Protein AF-A0A834SC75-F1 (afdb_monomer)

Organism: NCBI:txid45151

Secondary structure (DSSP, 8-state):
---S-SSGGGS-S------EEEE-SSEEEE---TT--S-SEEEGGG---------STTHHHHHHHHSS--TTEEEEEPTTT--EEEEE-EEEEEEEEESSSEEEEEEESSS--EEEEGGGG--

Sequence (123 aa):
MKTNRPMKKGDDKVAGPFKILKVYPRACLVELPSTMKIFPVFYYSLLRLYTNARGLPGQDAINKAESRNLRGRILLRDDETQEVEERWLFDAILDSRKKGGLQYLIKWKYHPASWQPAKDLEG

Radius of gyration: 19.47 Å; Cα contacts (8 Å, |Δi|>4): 152; chains: 1; bounding box: 43×30×52 Å

Structure (mmCIF, N/CA/C/O backbone):
data_AF-A0A834SC75-F1
#
_entry.id   AF-A0A834SC75-F1
#
loop_
_atom_site.group_PDB
_atom_site.id
_atom_site.type_symbol
_atom_site.label_atom_id
_atom_site.label_alt_id
_atom_site.label_comp_id
_atom_site.label_asym_id
_atom_site.label_entity_id
_atom_site.label_seq_id
_atom_site.pdbx_PDB_ins_code
_atom_site.Cartn_x
_atom_site.Cartn_y
_atom_site.Cartn_z
_atom_site.occupancy
_atom_site.B_iso_or_equiv
_atom_site.auth_seq_id
_atom_site.auth_comp_id
_atom_site.auth_asym_id
_atom_site.auth_atom_id
_atom_site.pdbx_PDB_model_num
ATOM 1 N N . MET A 1 1 ? -2.577 5.969 3.075 1.00 55.91 1 MET A N 1
ATOM 2 C CA . MET A 1 1 ? -1.327 5.186 2.974 1.00 55.91 1 MET A CA 1
ATOM 3 C C . MET A 1 1 ? -0.798 5.400 1.575 1.00 55.91 1 MET A C 1
ATOM 5 O O . MET A 1 1 ? -1.612 5.287 0.677 1.00 55.91 1 MET A O 1
ATOM 9 N N . LYS A 1 2 ? 0.480 5.752 1.388 1.00 53.91 2 LYS A N 1
ATOM 10 C CA . LYS A 1 2 ? 1.081 5.726 0.049 1.00 53.91 2 LYS A CA 1
ATOM 11 C C . LYS A 1 2 ? 1.379 4.266 -0.287 1.00 53.91 2 LYS A C 1
ATOM 13 O O . LYS A 1 2 ? 2.177 3.652 0.424 1.00 53.91 2 LYS A O 1
ATOM 18 N N . THR A 1 3 ? 0.720 3.690 -1.287 1.00 63.78 3 THR A N 1
ATOM 19 C CA . THR A 1 3 ? 1.138 2.384 -1.819 1.00 63.78 3 THR A CA 1
ATOM 20 C C . THR A 1 3 ? 2.205 2.552 -2.899 1.00 63.78 3 THR A C 1
ATOM 22 O O . THR A 1 3 ? 2.691 3.651 -3.170 1.00 63.78 3 THR A O 1
ATOM 25 N N . ASN A 1 4 ? 2.602 1.433 -3.502 1.00 60.53 4 ASN A N 1
ATOM 26 C CA . ASN A 1 4 ? 3.521 1.384 -4.630 1.00 60.53 4 ASN A CA 1
ATOM 27 C C . ASN A 1 4 ? 2.839 1.789 -5.962 1.00 60.53 4 ASN A C 1
ATOM 29 O O . ASN A 1 4 ? 3.386 1.626 -7.046 1.00 60.53 4 ASN A O 1
ATOM 33 N N . ARG A 1 5 ? 1.610 2.309 -5.906 1.00 62.72 5 ARG A N 1
ATOM 34 C CA . ARG A 1 5 ? 0.910 2.735 -7.111 1.00 62.72 5 ARG A CA 1
ATOM 35 C C . ARG A 1 5 ? 1.497 4.049 -7.637 1.00 62.72 5 ARG A C 1
ATOM 37 O O . ARG A 1 5 ? 1.740 4.963 -6.846 1.00 62.72 5 ARG A O 1
ATOM 44 N N . PRO A 1 6 ? 1.687 4.178 -8.962 1.00 59.50 6 PRO A N 1
ATOM 45 C CA . PRO A 1 6 ? 2.410 5.301 -9.565 1.00 59.50 6 PRO A CA 1
ATOM 46 C C . PRO A 1 6 ? 1.691 6.646 -9.399 1.00 59.50 6 PRO A C 1
ATOM 48 O O . PRO A 1 6 ? 2.309 7.701 -9.495 1.00 59.50 6 PRO A O 1
ATOM 51 N N . MET A 1 7 ? 0.378 6.636 -9.142 1.00 63.97 7 MET A N 1
ATOM 52 C CA . MET A 1 7 ? -0.426 7.849 -9.005 1.00 63.97 7 MET A CA 1
ATOM 53 C C . MET A 1 7 ? -1.304 7.805 -7.757 1.00 63.97 7 MET A C 1
ATOM 55 O O . MET A 1 7 ? -2.038 6.843 -7.535 1.00 63.97 7 MET A O 1
ATOM 59 N N . LYS A 1 8 ? -1.361 8.925 -7.022 1.00 65.25 8 LYS A N 1
ATOM 60 C CA . LYS A 1 8 ? -2.220 9.103 -5.833 1.00 65.25 8 LYS A CA 1
ATOM 61 C C . LYS A 1 8 ? -3.706 8.821 -6.101 1.00 65.25 8 LYS A C 1
ATOM 63 O O . LYS A 1 8 ? -4.414 8.350 -5.220 1.00 65.25 8 LYS A O 1
ATOM 68 N N . LYS A 1 9 ? -4.194 9.097 -7.319 1.00 68.19 9 LYS A N 1
ATOM 69 C CA . LYS A 1 9 ? -5.584 8.809 -7.728 1.00 68.19 9 LYS A CA 1
ATOM 70 C C . LYS A 1 9 ? -5.873 7.305 -7.792 1.00 68.19 9 LYS A C 1
ATOM 72 O O . LYS A 1 9 ? -6.999 6.903 -7.511 1.00 68.19 9 LYS A O 1
ATOM 77 N N . GLY A 1 10 ? -4.870 6.513 -8.170 1.00 64.81 10 GLY A N 1
ATOM 78 C CA . GLY A 1 10 ? -4.953 5.059 -8.260 1.00 64.81 10 GLY A CA 1
ATOM 79 C C . GLY A 1 10 ? -4.653 4.348 -6.944 1.00 64.81 10 GLY A C 1
ATOM 80 O O . GLY A 1 10 ? -4.828 3.139 -6.897 1.00 64.81 10 GLY A O 1
ATOM 81 N N . ASP A 1 11 ? -4.214 5.071 -5.909 1.00 69.69 11 ASP A N 1
ATOM 82 C CA . ASP A 1 11 ? -3.774 4.517 -4.628 1.00 69.69 11 ASP A CA 1
ATOM 83 C C . ASP A 1 11 ? -4.891 3.757 -3.884 1.00 69.69 11 ASP A C 1
ATOM 85 O O . ASP A 1 11 ? -6.078 4.093 -3.992 1.00 69.69 11 ASP A O 1
ATOM 89 N N . ASP A 1 12 ? -4.510 2.746 -3.100 1.00 73.56 12 ASP A N 1
ATOM 90 C CA . ASP A 1 12 ? -5.452 1.946 -2.321 1.00 73.56 12 ASP A CA 1
ATOM 91 C C . ASP A 1 12 ? -6.092 2.821 -1.231 1.00 73.56 12 ASP A C 1
ATOM 93 O O . ASP A 1 12 ? -5.442 3.284 -0.289 1.00 73.56 12 ASP A O 1
ATOM 97 N N . LYS A 1 13 ? -7.405 3.044 -1.340 1.00 75.75 13 LYS A N 1
ATOM 98 C CA . LYS A 1 13 ? -8.165 3.848 -0.365 1.00 75.75 13 LYS A CA 1
ATOM 99 C C . LYS A 1 13 ? -8.546 3.069 0.892 1.00 75.75 13 LYS A C 1
ATOM 101 O O . LYS A 1 13 ? -8.794 3.674 1.930 1.00 75.75 13 LYS A O 1
ATOM 106 N N . VAL A 1 14 ? -8.629 1.744 0.790 1.00 79.88 14 VAL A N 1
ATOM 107 C CA . VAL A 1 14 ? -9.053 0.841 1.867 1.00 79.88 14 VAL A CA 1
ATOM 108 C C . VAL A 1 14 ? -8.101 -0.349 1.899 1.00 79.88 14 VAL A C 1
ATOM 110 O O . VAL A 1 14 ? -7.775 -0.902 0.853 1.00 79.88 14 VAL A O 1
ATOM 113 N N . ALA A 1 15 ? -7.671 -0.749 3.094 1.00 80.56 15 ALA A N 1
ATOM 114 C CA . ALA A 1 15 ? -6.840 -1.928 3.309 1.00 80.56 15 ALA A CA 1
ATOM 115 C C . ALA A 1 15 ? -7.644 -3.016 4.031 1.00 80.56 15 ALA A C 1
ATOM 117 O O . ALA A 1 15 ? -8.432 -2.720 4.927 1.00 80.56 15 ALA A O 1
ATOM 118 N N . GLY A 1 16 ? -7.431 -4.272 3.651 1.00 78.44 16 GLY A N 1
ATOM 119 C CA . GLY A 1 16 ? -8.137 -5.425 4.209 1.00 78.44 16 GLY A CA 1
ATOM 120 C C . GLY A 1 16 ? -8.221 -6.560 3.186 1.00 78.44 16 GLY A C 1
ATOM 121 O O . GLY A 1 16 ? -7.598 -6.449 2.128 1.00 78.44 16 GLY A O 1
ATOM 122 N N . PRO A 1 17 ? -8.963 -7.641 3.466 1.00 86.50 17 PRO A N 1
ATOM 123 C CA . PRO A 1 17 ? -9.803 -7.867 4.645 1.00 86.50 17 PRO A CA 1
ATOM 124 C C . PRO A 1 17 ? -8.987 -8.130 5.919 1.00 86.50 17 PRO A C 1
ATOM 126 O O . PRO A 1 17 ? -7.898 -8.694 5.860 1.00 86.50 17 PRO A O 1
ATOM 129 N N . PHE A 1 18 ? -9.525 -7.731 7.071 1.00 89.69 18 PHE A N 1
ATOM 130 C CA . PHE A 1 18 ? -8.949 -8.030 8.383 1.00 89.69 18 PHE A CA 1
ATOM 131 C C . PHE A 1 18 ? -10.018 -8.601 9.311 1.00 89.69 18 PHE A C 1
ATOM 133 O O . PHE A 1 18 ? -11.189 -8.223 9.223 1.00 89.69 18 PHE A O 1
ATOM 140 N N . LYS A 1 19 ? -9.616 -9.498 10.212 1.00 91.19 19 LYS A N 1
ATOM 141 C CA . LYS A 1 19 ? -10.526 -10.122 11.173 1.00 91.19 19 LYS A CA 1
ATOM 142 C C . LYS A 1 19 ? -10.742 -9.204 12.375 1.00 91.19 19 LYS A C 1
ATOM 144 O O . LYS A 1 19 ? -9.793 -8.618 12.888 1.00 91.19 19 LYS A O 1
ATOM 149 N N . ILE A 1 20 ? -11.983 -9.086 12.842 1.00 92.31 20 ILE A N 1
ATOM 150 C CA . ILE A 1 20 ? -12.292 -8.388 14.097 1.00 92.31 20 ILE A CA 1
ATOM 151 C C . ILE A 1 20 ? -12.076 -9.370 15.249 1.00 92.31 20 ILE A C 1
ATOM 153 O O . ILE A 1 20 ? -12.669 -10.446 15.266 1.00 92.31 20 ILE A O 1
ATOM 157 N N . LEU A 1 21 ? -11.220 -9.001 16.200 1.00 93.69 21 LEU A N 1
ATOM 158 C CA . LEU A 1 21 ? -10.911 -9.805 17.383 1.00 93.69 21 LEU A CA 1
ATOM 159 C C . LEU A 1 21 ? -11.794 -9.429 18.575 1.00 93.69 21 LEU A C 1
ATOM 161 O O . LEU A 1 21 ? -12.245 -10.308 19.304 1.00 93.69 21 LEU A O 1
ATOM 165 N N . LYS A 1 22 ? -12.037 -8.130 18.792 1.00 92.31 22 LYS A N 1
ATOM 166 C CA . LYS A 1 22 ? -12.887 -7.622 19.883 1.00 92.31 22 LYS A CA 1
ATOM 167 C C . LYS A 1 22 ? -13.708 -6.425 19.423 1.00 92.31 22 LYS A C 1
ATOM 169 O O . LYS A 1 22 ? -13.239 -5.629 18.613 1.00 92.31 22 LYS A O 1
ATOM 174 N N . VAL A 1 23 ? -14.908 -6.279 19.977 1.00 94.12 23 VAL A N 1
ATOM 175 C CA . VAL A 1 23 ? -15.815 -5.157 19.707 1.00 94.12 23 VAL A CA 1
ATOM 176 C C . VAL A 1 23 ? -16.025 -4.366 20.995 1.00 94.12 23 VAL A C 1
ATOM 178 O O . VAL A 1 23 ? -16.307 -4.939 22.043 1.00 94.12 23 VAL A O 1
ATOM 181 N N . TYR A 1 24 ? -15.881 -3.050 20.900 1.00 92.19 24 TYR A N 1
ATOM 182 C CA . TYR A 1 24 ? -16.173 -2.062 21.935 1.00 92.19 24 TYR A CA 1
ATOM 183 C C . TYR A 1 24 ? -17.345 -1.177 21.475 1.00 92.19 24 TYR A C 1
ATOM 185 O O . TYR A 1 24 ? -17.649 -1.146 20.281 1.00 92.19 24 TYR A O 1
ATOM 193 N N . PRO A 1 25 ? -17.972 -0.382 22.364 1.00 91.88 25 PRO A N 1
ATOM 194 C CA . PRO A 1 25 ? -19.144 0.427 22.012 1.00 91.88 25 PRO A CA 1
ATOM 195 C C . PRO A 1 25 ? -18.963 1.375 20.814 1.00 91.88 25 PRO A C 1
ATOM 197 O O . PRO A 1 25 ? -19.926 1.677 20.118 1.00 91.88 25 PRO A O 1
ATOM 200 N N . ARG A 1 26 ? -17.739 1.867 20.561 1.00 90.75 26 ARG A N 1
ATOM 201 C CA . ARG A 1 26 ? -17.438 2.783 19.441 1.00 90.75 26 ARG A CA 1
ATOM 202 C C . ARG A 1 26 ? -16.250 2.355 18.579 1.00 90.75 26 ARG A C 1
ATOM 204 O O . ARG A 1 26 ? -15.923 3.055 17.623 1.00 90.75 26 ARG A O 1
ATOM 211 N N . ALA A 1 27 ? -15.593 1.248 18.900 1.00 93.38 27 ALA A N 1
ATOM 212 C CA . ALA A 1 27 ? -14.366 0.837 18.230 1.00 93.38 27 ALA A CA 1
ATOM 213 C C . ALA A 1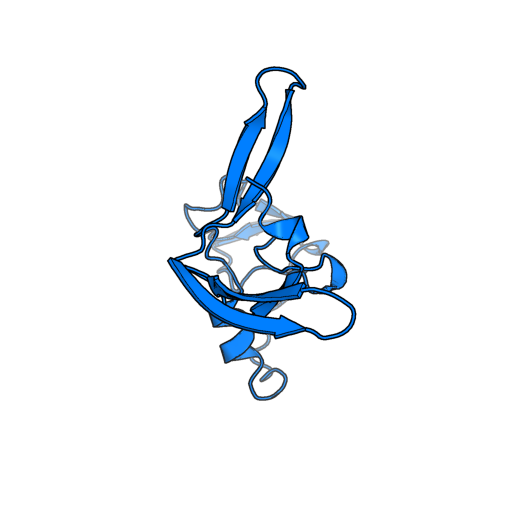 27 ? -14.248 -0.684 18.169 1.00 93.38 27 ALA A C 1
ATOM 215 O O . ALA A 1 27 ? -14.828 -1.385 18.988 1.00 93.38 27 ALA A O 1
ATOM 216 N N . CYS A 1 28 ? -13.458 -1.198 17.237 1.00 93.44 28 CYS A N 1
ATOM 217 C CA . CYS A 1 28 ? -13.159 -2.619 17.138 1.00 93.44 28 CYS A CA 1
ATOM 218 C C . CYS A 1 28 ? -11.648 -2.830 17.129 1.00 93.44 28 CYS A C 1
ATOM 220 O O . CYS A 1 28 ? -10.910 -2.071 16.498 1.00 93.44 28 CYS A O 1
ATOM 222 N N . LEU A 1 29 ? -11.206 -3.884 17.810 1.00 93.50 29 LEU A N 1
ATOM 223 C CA . LEU A 1 29 ? -9.852 -4.403 17.702 1.00 93.50 29 LEU A CA 1
ATOM 224 C C . LEU A 1 29 ? -9.783 -5.316 16.480 1.00 93.50 29 LEU A C 1
ATOM 226 O O . LEU A 1 29 ? -10.546 -6.278 16.370 1.00 93.50 29 LEU A O 1
ATOM 230 N N . VAL A 1 30 ? -8.862 -5.009 15.581 1.00 93.06 30 VAL A N 1
ATOM 231 C CA . VAL A 1 30 ? -8.660 -5.673 14.299 1.00 93.06 30 VAL A CA 1
ATOM 232 C C . VAL A 1 30 ? -7.330 -6.421 14.315 1.00 93.06 30 VAL A C 1
ATOM 234 O O . VAL A 1 30 ? -6.322 -5.909 14.792 1.00 93.06 30 VAL A O 1
ATOM 237 N N . GLU A 1 31 ? -7.312 -7.634 13.777 1.00 91.81 31 GLU A N 1
ATOM 238 C CA . GLU A 1 31 ? -6.091 -8.402 13.560 1.00 91.81 31 GLU A CA 1
ATOM 239 C C . GLU A 1 31 ? -5.277 -7.770 12.423 1.00 91.81 31 GLU A C 1
ATOM 241 O O . GLU A 1 31 ? -5.546 -7.985 11.237 1.00 91.81 31 GLU A O 1
ATOM 246 N N . LEU A 1 32 ? -4.305 -6.933 12.790 1.00 89.31 32 LEU A N 1
ATOM 247 C CA . LEU A 1 32 ? -3.399 -6.303 11.838 1.00 89.31 32 LEU A CA 1
ATOM 248 C C . LEU A 1 32 ? -2.175 -7.190 11.563 1.00 89.31 32 LEU A C 1
ATOM 250 O O . LEU A 1 32 ? -1.632 -7.798 12.487 1.00 89.31 32 LEU A O 1
ATOM 254 N N . PRO A 1 33 ? -1.677 -7.223 10.315 1.00 85.38 33 PRO A N 1
ATOM 255 C CA . PRO A 1 33 ? -0.407 -7.856 9.994 1.00 85.38 33 PRO A CA 1
ATOM 256 C C . PRO A 1 33 ? 0.746 -7.206 10.763 1.00 85.38 33 PRO A C 1
ATOM 258 O O . PRO A 1 33 ? 0.779 -5.984 10.918 1.00 85.38 33 PRO A O 1
ATOM 261 N N . SER A 1 34 ? 1.755 -7.999 11.127 1.00 79.88 34 SER A N 1
ATOM 262 C CA . SER A 1 34 ? 2.971 -7.530 11.814 1.00 79.88 34 SER A CA 1
ATOM 263 C C . SER A 1 34 ? 3.747 -6.447 11.050 1.00 79.88 34 SER A C 1
ATOM 265 O O . SER A 1 34 ? 4.537 -5.710 11.637 1.00 79.88 34 SER A O 1
ATOM 267 N N . THR A 1 35 ? 3.502 -6.301 9.745 1.00 77.94 35 THR A N 1
ATOM 268 C CA . THR A 1 35 ? 4.078 -5.240 8.910 1.00 77.94 35 THR A CA 1
ATOM 269 C C . THR A 1 35 ? 3.507 -3.852 9.216 1.00 77.94 35 THR A C 1
ATOM 271 O O . THR A 1 35 ? 4.129 -2.851 8.871 1.00 77.94 35 THR A O 1
ATOM 274 N N . MET A 1 36 ? 2.318 -3.760 9.821 1.00 78.25 36 MET A N 1
ATOM 275 C CA . MET A 1 36 ? 1.621 -2.501 10.083 1.00 78.25 36 MET A CA 1
ATOM 276 C C . MET A 1 36 ? 1.784 -2.116 11.560 1.00 78.25 36 MET A C 1
ATOM 278 O O . MET A 1 36 ? 1.028 -2.555 12.419 1.00 78.25 36 MET A O 1
ATOM 282 N N . LYS A 1 37 ? 2.783 -1.279 11.861 1.00 80.69 37 LYS A N 1
ATOM 283 C CA . LYS A 1 37 ? 3.087 -0.812 13.228 1.00 80.69 37 LYS A CA 1
ATOM 284 C C . LYS A 1 37 ? 2.168 0.336 13.669 1.00 80.69 37 LYS A C 1
ATOM 286 O O . LYS A 1 37 ? 2.635 1.435 13.947 1.00 80.69 37 LYS A O 1
ATOM 291 N N . ILE A 1 38 ? 0.860 0.102 13.686 1.00 84.56 38 ILE A N 1
ATOM 292 C CA . ILE A 1 38 ? -0.127 1.053 14.216 1.00 84.56 38 ILE A CA 1
ATOM 293 C C . ILE A 1 38 ? -1.016 0.370 15.249 1.00 84.56 38 ILE A C 1
ATOM 295 O O . ILE A 1 38 ? -1.102 -0.858 15.288 1.00 84.56 38 ILE A O 1
ATOM 299 N N . PHE A 1 39 ? -1.702 1.165 16.068 1.00 88.25 39 PHE A N 1
ATOM 300 C CA . PHE A 1 39 ? -2.639 0.622 17.041 1.00 88.25 39 PHE A CA 1
ATOM 301 C C . PHE A 1 39 ? -3.787 -0.123 16.337 1.00 88.25 39 PHE A C 1
ATOM 303 O O . PHE A 1 39 ? -4.443 0.457 15.471 1.00 88.25 39 PHE A O 1
ATOM 310 N N . PRO A 1 40 ? -4.069 -1.385 16.715 1.00 90.44 40 PRO A N 1
ATOM 311 C CA . PRO A 1 40 ? -5.052 -2.229 16.037 1.00 90.44 40 PRO A CA 1
ATOM 312 C C . PRO A 1 40 ? -6.511 -1.887 16.380 1.00 90.44 40 PRO A C 1
ATOM 314 O O . PRO A 1 40 ? -7.399 -2.695 16.133 1.00 90.44 40 PRO A O 1
ATOM 317 N N . VAL A 1 41 ? -6.783 -0.725 16.976 1.00 92.69 41 VAL A N 1
ATOM 318 C CA . VAL A 1 41 ? -8.122 -0.324 17.428 1.00 92.69 41 VAL A CA 1
ATOM 319 C C . VAL A 1 41 ? -8.639 0.806 16.546 1.00 92.69 41 VAL A C 1
ATOM 321 O O . VAL A 1 41 ? -8.028 1.870 16.475 1.00 92.69 41 VAL A O 1
ATOM 324 N N . PHE A 1 42 ? -9.783 0.586 15.897 1.00 91.94 42 PHE A N 1
ATOM 325 C CA . PHE A 1 42 ? -10.371 1.526 14.939 1.00 91.94 42 PHE A CA 1
ATOM 326 C C . PHE A 1 42 ? -11.825 1.840 15.275 1.00 91.94 42 PHE A C 1
ATOM 328 O O . PHE A 1 42 ? -12.580 0.949 15.659 1.00 91.94 42 PHE A O 1
ATOM 335 N N . TYR A 1 43 ? -12.239 3.093 15.078 1.00 93.12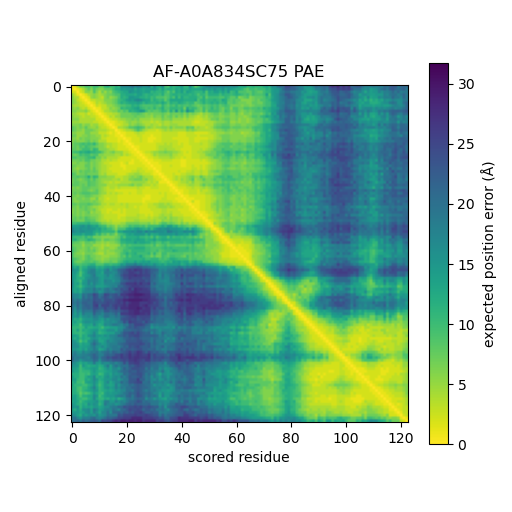 43 TYR A N 1
ATOM 336 C CA . TYR A 1 43 ? -13.644 3.493 15.179 1.00 93.12 43 TYR A CA 1
ATOM 337 C C . TYR A 1 43 ? -14.498 2.850 14.080 1.00 93.12 43 TYR A C 1
ATOM 339 O O . TYR A 1 43 ? -14.020 2.634 12.966 1.00 93.12 43 TYR A O 1
ATOM 347 N N . TYR A 1 44 ? -15.784 2.617 14.360 1.00 89.50 44 TYR A N 1
ATOM 348 C CA . TYR A 1 44 ? -16.727 2.029 13.394 1.00 89.50 44 TYR A CA 1
ATOM 349 C C . TYR A 1 44 ? -16.808 2.807 12.071 1.00 89.50 44 TYR A C 1
ATOM 351 O O . TYR A 1 44 ? -16.978 2.203 11.019 1.00 89.50 44 TYR A O 1
ATOM 359 N N . SER A 1 45 ? -16.633 4.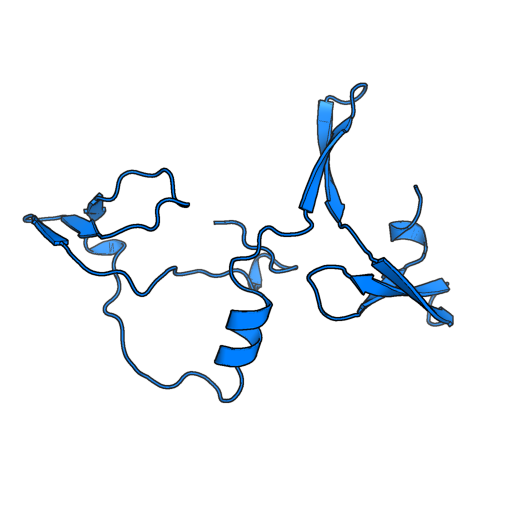133 12.102 1.00 89.62 45 SER A N 1
ATOM 360 C CA . SER A 1 45 ? -16.657 4.998 10.914 1.00 89.62 45 SER A CA 1
ATOM 361 C C . SER A 1 45 ? -15.496 4.753 9.944 1.00 89.62 45 SER A C 1
ATOM 363 O O . SER A 1 45 ? -15.586 5.132 8.780 1.00 89.62 45 SER A O 1
ATOM 365 N N . LEU A 1 46 ? -14.414 4.125 10.413 1.00 88.38 46 LEU A N 1
ATOM 366 C CA . LEU A 1 46 ? -13.234 3.778 9.615 1.00 88.38 46 LEU A CA 1
ATOM 367 C C . LEU A 1 46 ? -13.269 2.327 9.118 1.00 88.38 46 LEU A C 1
ATOM 369 O O . LEU A 1 46 ? -12.398 1.920 8.350 1.00 88.38 46 LEU A O 1
ATOM 373 N N . LEU A 1 47 ? -14.253 1.542 9.559 1.00 88.88 47 LEU A N 1
ATOM 374 C CA . LEU A 1 47 ? -14.401 0.142 9.197 1.00 88.88 47 LEU A CA 1
ATOM 375 C C . LEU A 1 47 ? -15.482 -0.005 8.134 1.00 88.88 47 LEU A C 1
ATOM 377 O O . LEU A 1 47 ? -16.548 0.601 8.201 1.00 88.88 47 LEU A O 1
ATOM 381 N N . ARG A 1 48 ? -15.211 -0.857 7.150 1.00 87.69 48 ARG A N 1
ATOM 382 C CA . ARG A 1 48 ? -16.181 -1.228 6.126 1.00 87.69 48 ARG A CA 1
ATOM 383 C C . ARG A 1 48 ? -16.364 -2.732 6.150 1.00 87.69 48 ARG A C 1
ATOM 385 O O . ARG A 1 48 ? -15.380 -3.470 6.168 1.00 87.69 48 ARG A O 1
ATOM 392 N N . LEU A 1 49 ? -17.620 -3.175 6.126 1.00 86.19 49 LEU A N 1
ATOM 393 C CA . LEU A 1 49 ? -17.937 -4.591 6.010 1.00 86.19 49 LEU A CA 1
ATOM 394 C C . LEU A 1 49 ? -17.333 -5.138 4.713 1.00 86.19 49 LEU A C 1
ATOM 396 O O . LEU A 1 49 ? -17.551 -4.588 3.629 1.00 86.19 49 LEU A O 1
ATOM 400 N N . TYR A 1 50 ? -16.566 -6.217 4.838 1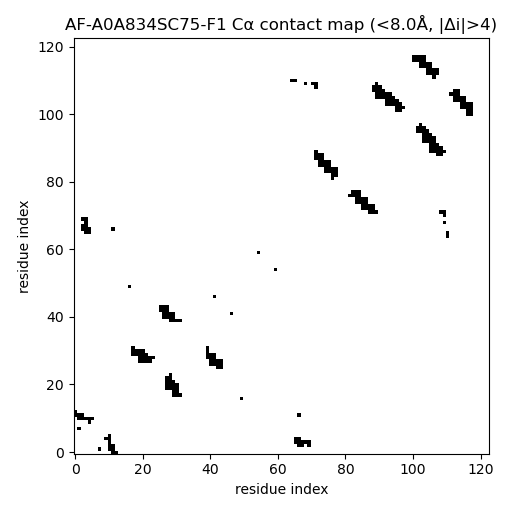.00 84.25 50 TYR A N 1
ATOM 401 C CA . TYR A 1 50 ? -16.027 -6.913 3.684 1.00 84.25 50 TYR A CA 1
ATOM 402 C C . TYR A 1 50 ? -17.168 -7.607 2.939 1.00 84.25 50 TYR A C 1
ATOM 404 O O . TYR A 1 50 ? -17.891 -8.422 3.507 1.00 84.25 50 TYR A O 1
ATOM 412 N N . THR A 1 51 ? -17.335 -7.262 1.666 1.00 79.31 51 THR A N 1
ATOM 413 C CA . THR A 1 51 ? -18.308 -7.898 0.778 1.00 79.31 51 THR A CA 1
ATOM 414 C C . THR A 1 51 ? -17.533 -8.702 -0.255 1.00 79.31 51 THR A C 1
ATOM 416 O O . THR A 1 51 ? -16.649 -8.162 -0.915 1.00 79.31 51 THR A O 1
ATOM 419 N N . ASN A 1 52 ? -17.872 -9.984 -0.422 1.00 71.94 52 ASN A N 1
ATOM 420 C CA . ASN A 1 52 ? -17.303 -10.860 -1.459 1.00 71.94 52 ASN A CA 1
ATOM 421 C C . ASN A 1 52 ? -17.801 -10.499 -2.873 1.00 71.94 52 ASN A C 1
ATOM 423 O O . ASN A 1 52 ? -17.843 -11.350 -3.760 1.00 71.94 52 ASN A O 1
ATOM 427 N N . ALA A 1 53 ? -18.236 -9.255 -3.088 1.00 70.12 53 ALA A N 1
ATOM 428 C CA . ALA A 1 53 ? -18.645 -8.800 -4.400 1.00 70.12 53 ALA A CA 1
ATOM 429 C C . ALA A 1 53 ? -17.425 -8.887 -5.318 1.00 70.12 53 ALA A C 1
ATOM 431 O O . ALA A 1 53 ? -16.404 -8.239 -5.078 1.00 70.12 53 ALA A O 1
ATOM 432 N N . ARG A 1 54 ? -17.530 -9.734 -6.345 1.00 62.62 54 ARG A N 1
ATOM 433 C CA . ARG A 1 54 ? -16.490 -9.882 -7.357 1.00 62.62 54 ARG A CA 1
ATOM 434 C C . ARG A 1 54 ? -16.290 -8.506 -7.987 1.00 62.62 54 ARG A C 1
ATOM 436 O O . ARG A 1 54 ? -17.247 -7.917 -8.489 1.00 62.62 54 ARG A O 1
ATOM 443 N N . GLY A 1 55 ? -15.075 -7.973 -7.874 1.00 70.94 55 GLY A N 1
ATOM 444 C CA . GLY A 1 55 ? -14.721 -6.704 -8.495 1.00 70.94 55 GLY A CA 1
ATOM 445 C C . GLY A 1 55 ? -14.825 -6.783 -10.019 1.00 70.94 55 GLY A C 1
ATOM 446 O O . GLY A 1 55 ? -15.248 -7.792 -10.589 1.00 70.94 55 GLY A O 1
ATOM 447 N N . LEU A 1 56 ? -14.396 -5.718 -10.696 1.00 76.44 56 LEU A N 1
ATOM 448 C CA . LEU A 1 56 ? -14.241 -5.759 -12.149 1.00 76.44 56 LEU A CA 1
ATOM 449 C C . LEU A 1 56 ? -13.361 -6.963 -12.545 1.00 76.44 56 LEU A C 1
ATOM 451 O O . LEU A 1 56 ? -12.356 -7.229 -11.875 1.00 76.44 56 LEU A O 1
ATOM 455 N N . PRO A 1 57 ? -13.715 -7.704 -13.608 1.00 80.00 57 PRO A N 1
ATOM 456 C CA . PRO A 1 57 ? -12.922 -8.845 -14.049 1.00 80.00 57 PRO A CA 1
ATOM 457 C C . PRO A 1 57 ? -11.475 -8.413 -14.329 1.00 80.00 57 PRO A C 1
ATOM 459 O O . PRO A 1 57 ? -11.235 -7.404 -14.985 1.00 80.00 57 PRO A O 1
ATOM 462 N N . GLY A 1 58 ? -10.507 -9.162 -13.795 1.00 77.31 58 GLY A N 1
ATOM 463 C CA . GLY A 1 58 ? -9.074 -8.859 -13.916 1.00 77.31 58 GLY A CA 1
ATOM 464 C C . GLY A 1 58 ? -8.514 -7.898 -12.857 1.00 77.31 58 GLY A C 1
ATOM 465 O O . GLY A 1 58 ? -7.296 -7.841 -12.685 1.00 77.31 58 GLY A O 1
ATOM 466 N N . GLN A 1 59 ? -9.362 -7.214 -12.081 1.00 76.88 59 GLN A N 1
ATOM 467 C CA . GLN A 1 59 ? -8.908 -6.274 -11.051 1.00 76.88 59 GLN A CA 1
ATOM 468 C C . GLN A 1 59 ? -8.105 -6.961 -9.936 1.00 76.88 59 GLN A C 1
ATOM 470 O O . GLN A 1 59 ? -7.143 -6.385 -9.436 1.00 76.88 59 GLN A O 1
ATOM 475 N N . ASP A 1 60 ? -8.452 -8.196 -9.566 1.00 74.88 60 ASP A N 1
ATOM 476 C CA . AS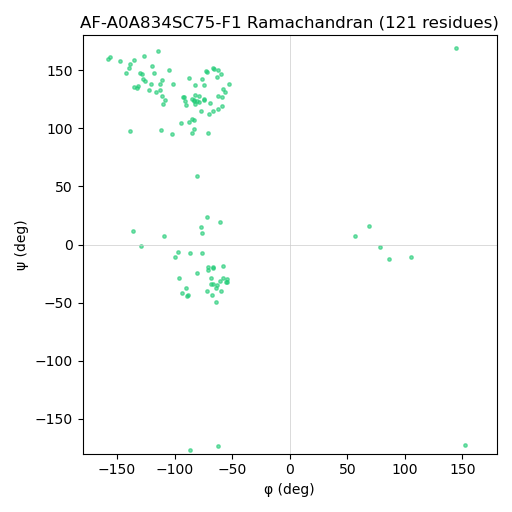P A 1 60 ? -7.738 -8.95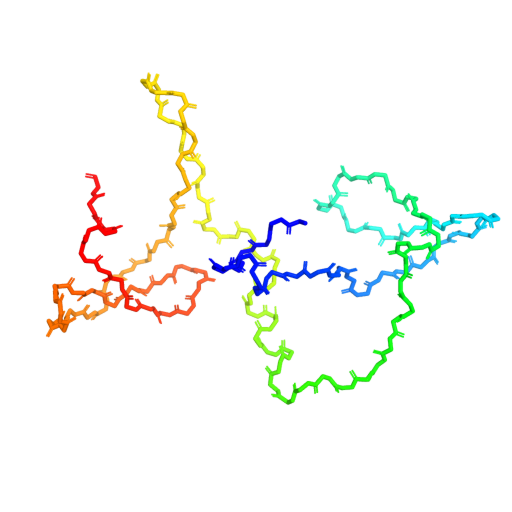3 -8.528 1.00 74.88 60 ASP A CA 1
ATOM 477 C C . ASP A 1 60 ? -6.284 -9.255 -8.916 1.00 74.88 60 ASP A C 1
ATOM 479 O O . ASP A 1 60 ? -5.388 -9.181 -8.076 1.00 74.88 60 ASP A O 1
ATOM 483 N N . ALA A 1 61 ? -6.033 -9.554 -10.196 1.00 75.19 61 ALA A N 1
ATOM 484 C CA . ALA A 1 61 ? -4.689 -9.812 -10.707 1.00 75.19 61 ALA A CA 1
ATOM 485 C C . ALA A 1 61 ? -3.829 -8.540 -10.679 1.00 75.19 61 ALA A C 1
ATOM 487 O O . ALA A 1 61 ? -2.687 -8.585 -10.223 1.00 75.19 61 ALA A O 1
ATOM 488 N N . ILE A 1 62 ? -4.405 -7.403 -11.088 1.00 71.62 62 ILE A N 1
ATOM 489 C CA . ILE A 1 62 ? -3.748 -6.087 -11.051 1.00 71.62 62 ILE A CA 1
ATOM 490 C C . ILE A 1 62 ? -3.454 -5.687 -9.603 1.00 71.62 62 ILE A C 1
ATOM 492 O O . ILE A 1 62 ? -2.318 -5.371 -9.265 1.00 71.62 62 ILE A O 1
ATOM 496 N N . ASN A 1 63 ? -4.447 -5.789 -8.714 1.00 71.88 63 ASN A N 1
ATOM 497 C CA . ASN A 1 63 ? -4.273 -5.490 -7.295 1.00 71.88 63 ASN A CA 1
ATOM 498 C C . ASN A 1 63 ? -3.204 -6.387 -6.661 1.00 71.88 63 ASN A C 1
ATOM 500 O O . ASN A 1 63 ? -2.408 -5.908 -5.871 1.00 71.88 63 ASN A O 1
ATOM 504 N N . LYS A 1 64 ? -3.137 -7.679 -6.994 1.00 70.56 64 LYS A N 1
ATOM 505 C CA . LYS A 1 64 ? -2.104 -8.573 -6.447 1.00 70.56 64 LYS A CA 1
ATOM 506 C C . LYS A 1 64 ? -0.699 -8.239 -6.959 1.00 70.56 64 LYS A C 1
ATOM 508 O O . LYS A 1 64 ? 0.263 -8.417 -6.216 1.00 70.56 64 LYS A O 1
ATOM 513 N N . ALA A 1 65 ? -0.580 -7.783 -8.205 1.00 65.31 65 ALA A N 1
ATOM 514 C CA . ALA A 1 65 ? 0.690 -7.350 -8.778 1.00 65.31 65 ALA A CA 1
ATOM 515 C C . ALA A 1 65 ? 1.169 -6.014 -8.180 1.00 65.31 65 ALA A C 1
ATOM 517 O O . ALA A 1 65 ? 2.353 -5.873 -7.886 1.00 65.31 65 ALA A O 1
ATOM 518 N N . GLU A 1 66 ? 0.256 -5.063 -7.956 1.00 62.75 66 GLU A N 1
ATOM 519 C CA . GLU A 1 66 ? 0.595 -3.696 -7.531 1.00 62.75 66 GLU A CA 1
ATOM 520 C C . GLU A 1 66 ? 0.508 -3.456 -6.014 1.00 62.75 66 GLU A C 1
ATOM 522 O O . GLU A 1 66 ? 1.223 -2.610 -5.465 1.00 62.75 66 GLU A O 1
ATOM 527 N N . SER A 1 67 ? -0.358 -4.172 -5.294 1.00 56.12 67 SER A N 1
ATOM 528 C CA . SER A 1 67 ? -0.557 -3.955 -3.861 1.00 56.12 67 SER A CA 1
ATOM 529 C C . SER A 1 67 ? 0.515 -4.679 -3.037 1.00 56.12 67 SER A C 1
ATOM 531 O O . SER A 1 67 ? 0.722 -5.888 -3.114 1.00 56.12 67 SER A O 1
ATOM 533 N N . ARG A 1 68 ? 1.128 -3.901 -2.135 1.00 51.59 68 ARG A N 1
ATOM 534 C CA . ARG A 1 68 ? 1.874 -4.309 -0.925 1.00 51.59 68 ARG A CA 1
ATOM 535 C C . ARG A 1 68 ? 3.301 -4.825 -1.035 1.00 51.59 68 ARG A C 1
ATOM 537 O O . ARG A 1 68 ? 3.930 -4.991 0.010 1.00 51.59 68 ARG A O 1
ATOM 544 N N . ASN A 1 69 ? 3.883 -4.959 -2.214 1.00 50.44 69 ASN A N 1
ATOM 545 C CA . ASN A 1 69 ? 5.333 -5.070 -2.279 1.00 50.44 69 ASN A CA 1
ATOM 546 C C . ASN A 1 69 ? 5.925 -3.659 -2.290 1.00 50.44 69 ASN A C 1
ATOM 548 O O . ASN A 1 69 ? 6.079 -3.071 -3.347 1.00 50.44 69 ASN A O 1
ATOM 552 N N . LEU A 1 70 ? 6.335 -3.134 -1.129 1.00 50.94 70 LEU A N 1
ATOM 553 C CA . LEU A 1 70 ? 7.312 -2.026 -1.005 1.00 50.94 70 LEU A CA 1
ATOM 554 C C . LEU A 1 70 ? 8.687 -2.393 -1.611 1.00 50.94 70 LEU A C 1
ATOM 556 O O . LEU A 1 70 ? 9.719 -1.835 -1.254 1.00 50.94 70 LEU A O 1
ATOM 560 N N . ARG A 1 71 ? 8.739 -3.400 -2.481 1.00 52.19 71 ARG A N 1
ATOM 561 C CA . ARG A 1 71 ? 9.968 -3.908 -3.049 1.00 52.19 71 ARG A CA 1
ATOM 562 C C . ARG A 1 71 ? 10.383 -2.943 -4.157 1.00 52.19 71 ARG A C 1
ATOM 564 O O . ARG A 1 71 ? 9.605 -2.676 -5.067 1.00 52.19 71 ARG A O 1
ATOM 571 N N . GLY A 1 72 ? 11.593 -2.400 -4.045 1.00 50.12 72 GLY A N 1
ATOM 572 C CA . GLY A 1 72 ? 12.240 -1.623 -5.107 1.00 50.12 72 GLY A CA 1
ATOM 573 C C . GLY A 1 72 ? 12.295 -0.116 -4.928 1.00 50.12 72 GLY A C 1
ATOM 574 O O . GLY A 1 72 ? 13.028 0.510 -5.686 1.00 50.12 72 GLY A O 1
ATOM 575 N N . ARG A 1 73 ? 11.581 0.458 -3.951 1.00 56.41 73 ARG A N 1
ATOM 576 C CA . ARG A 1 73 ? 11.746 1.873 -3.603 1.00 56.41 73 ARG A CA 1
ATOM 577 C C . ARG A 1 73 ? 12.955 2.017 -2.685 1.00 56.41 73 ARG A C 1
ATOM 579 O O . ARG A 1 73 ? 12.973 1.419 -1.610 1.00 56.41 73 ARG A O 1
ATOM 586 N N . ILE A 1 74 ? 13.932 2.809 -3.105 1.00 57.06 74 ILE A N 1
ATOM 587 C CA . ILE A 1 74 ? 15.044 3.247 -2.264 1.00 57.06 74 ILE A CA 1
ATOM 588 C C . ILE A 1 74 ? 14.814 4.727 -1.981 1.00 57.06 74 ILE A C 1
ATOM 590 O O . ILE A 1 74 ? 14.626 5.518 -2.901 1.00 57.06 74 ILE A O 1
ATOM 594 N N . LEU A 1 75 ? 14.777 5.082 -0.700 1.00 53.91 75 LEU A N 1
ATOM 595 C CA . LEU A 1 75 ? 14.827 6.473 -0.270 1.00 53.91 75 LEU A CA 1
ATOM 596 C C . LEU A 1 75 ? 16.307 6.827 -0.152 1.00 53.91 75 LEU A C 1
ATOM 598 O O . LEU A 1 75 ? 16.969 6.336 0.764 1.00 53.91 75 LEU A O 1
ATOM 602 N N . LEU A 1 76 ? 16.828 7.599 -1.101 1.00 56.53 76 LEU A N 1
ATOM 603 C CA . LEU A 1 76 ? 18.163 8.172 -0.977 1.00 56.53 76 LEU A CA 1
ATOM 604 C C . LEU A 1 76 ? 18.005 9.540 -0.328 1.00 56.53 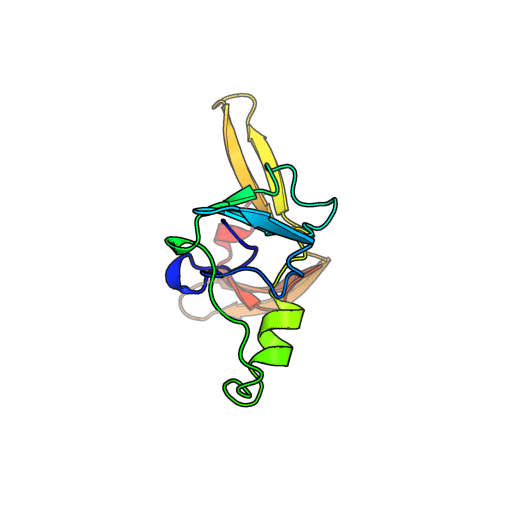76 LEU A C 1
ATOM 606 O O . LEU A 1 76 ? 17.180 10.347 -0.750 1.00 56.53 76 LEU A O 1
ATOM 610 N N . ARG A 1 77 ? 18.747 9.756 0.752 1.00 45.81 77 ARG A N 1
ATOM 611 C CA . ARG A 1 77 ? 18.891 11.080 1.338 1.00 45.81 77 ARG A CA 1
ATOM 612 C C . ARG A 1 77 ? 20.088 11.707 0.654 1.00 45.81 77 ARG A C 1
ATOM 614 O O . ARG A 1 77 ? 21.167 11.127 0.716 1.00 45.81 77 ARG A O 1
ATOM 621 N N . ASP A 1 78 ? 19.872 12.829 -0.007 1.00 54.88 78 ASP A N 1
ATOM 622 C CA . ASP A 1 78 ? 20.983 13.630 -0.490 1.00 54.88 78 ASP A CA 1
ATOM 623 C C . ASP A 1 78 ? 21.618 14.350 0.712 1.00 54.88 78 ASP A C 1
ATOM 625 O O . ASP A 1 78 ? 20.926 15.000 1.507 1.00 54.88 78 ASP A O 1
ATOM 629 N N . ASP A 1 79 ? 22.923 14.154 0.898 1.00 56.84 79 ASP A N 1
ATOM 630 C CA . ASP A 1 79 ? 23.668 14.672 2.048 1.00 56.84 79 ASP A CA 1
ATOM 631 C C . ASP A 1 79 ? 23.841 16.201 1.972 1.00 56.84 79 ASP A C 1
ATOM 633 O O . ASP A 1 79 ? 24.042 16.843 3.006 1.00 56.84 79 ASP A O 1
ATOM 637 N N . GLU A 1 80 ? 23.692 16.800 0.784 1.00 60.03 80 GLU A N 1
ATOM 638 C CA . GLU A 1 80 ? 23.840 18.245 0.571 1.00 60.03 80 GLU A CA 1
ATOM 639 C C . GLU A 1 80 ? 22.531 19.021 0.778 1.00 60.03 80 GLU A C 1
ATOM 641 O O . GLU A 1 80 ? 22.519 20.069 1.426 1.00 60.03 80 GLU A O 1
ATOM 646 N N . THR A 1 81 ? 21.410 18.505 0.267 1.00 61.47 81 THR A N 1
ATOM 647 C CA . THR A 1 81 ? 20.107 19.196 0.298 1.00 61.47 81 THR A CA 1
ATOM 648 C C . THR A 1 81 ? 19.176 18.717 1.418 1.00 61.47 81 THR A C 1
ATOM 650 O O . THR A 1 81 ? 18.159 19.355 1.686 1.00 61.47 81 THR A O 1
ATOM 653 N N . GLN A 1 82 ? 19.509 17.610 2.100 1.00 56.84 82 GLN A N 1
ATOM 654 C CA . GLN A 1 82 ? 18.636 16.890 3.042 1.00 56.84 82 GLN A CA 1
ATOM 655 C C . GLN A 1 82 ? 17.292 16.427 2.448 1.00 56.84 82 GLN A C 1
ATOM 657 O O . GLN A 1 82 ? 16.453 15.905 3.196 1.00 56.84 82 GLN A O 1
ATOM 662 N N . GLU A 1 83 ? 17.077 16.566 1.138 1.00 55.22 83 GLU A N 1
ATOM 663 C CA . GLU A 1 83 ? 15.865 16.101 0.479 1.00 55.22 83 GLU A CA 1
ATOM 664 C C . GLU A 1 83 ? 15.904 14.578 0.300 1.00 55.22 83 GLU A C 1
ATOM 666 O O . GLU A 1 83 ? 16.947 13.953 0.093 1.00 55.22 83 GLU A O 1
ATOM 671 N N . VAL A 1 84 ? 14.738 13.952 0.465 1.00 58.44 84 VAL A N 1
ATOM 672 C CA . VAL A 1 84 ? 14.582 12.508 0.294 1.00 58.44 84 VAL A CA 1
ATOM 673 C C . VAL A 1 84 ? 14.114 12.258 -1.132 1.00 58.44 84 VAL A C 1
ATOM 675 O O . VAL A 1 84 ? 12.936 12.452 -1.440 1.00 58.44 84 VAL A O 1
ATOM 678 N N . GLU A 1 85 ? 15.021 11.796 -1.987 1.00 64.06 85 GLU A N 1
ATOM 679 C CA . GLU A 1 85 ? 14.700 11.397 -3.352 1.00 64.06 85 GLU A CA 1
ATOM 680 C C . GLU A 1 85 ? 14.202 9.947 -3.383 1.00 64.06 85 GLU A C 1
ATOM 682 O O . GLU A 1 85 ? 14.855 9.010 -2.908 1.00 64.06 85 GLU A O 1
ATOM 687 N N . GLU A 1 86 ? 13.015 9.741 -3.957 1.00 66.75 86 GLU A N 1
ATOM 688 C CA . GLU A 1 86 ? 12.484 8.400 -4.196 1.00 66.75 86 GLU A CA 1
ATOM 689 C C . GLU A 1 86 ? 13.075 7.842 -5.502 1.00 66.75 86 GLU A C 1
ATOM 691 O O . GLU A 1 86 ? 12.660 8.241 -6.589 1.00 66.75 86 GLU A O 1
ATOM 696 N N . ARG A 1 87 ? 14.004 6.878 -5.411 1.00 70.69 87 ARG A N 1
ATOM 697 C CA . ARG A 1 87 ? 14.542 6.158 -6.581 1.00 70.69 87 ARG A CA 1
ATOM 698 C C . ARG A 1 87 ? 13.981 4.738 -6.684 1.00 70.69 87 ARG A C 1
ATOM 700 O O . ARG A 1 87 ? 13.642 4.096 -5.683 1.00 70.69 87 ARG A O 1
ATOM 707 N N . TRP A 1 88 ? 13.882 4.241 -7.916 1.00 71.62 88 TRP A N 1
ATOM 708 C CA . TRP A 1 88 ? 13.340 2.918 -8.242 1.00 71.62 88 TRP A CA 1
ATOM 709 C C . TRP A 1 88 ? 14.420 1.992 -8.791 1.00 71.62 88 TRP A C 1
ATOM 711 O O . TRP A 1 88 ? 15.157 2.354 -9.703 1.00 71.62 88 TRP A O 1
ATOM 721 N N . LEU A 1 89 ?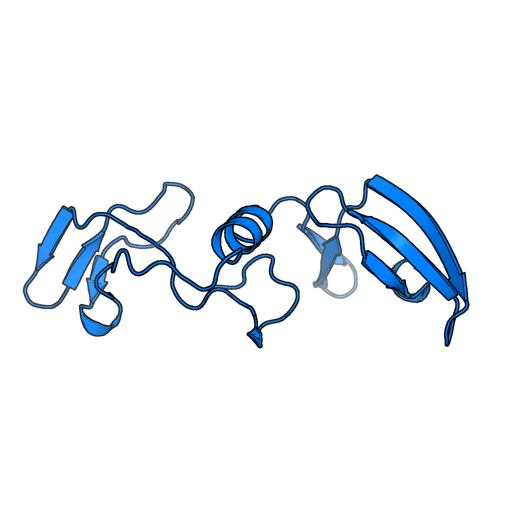 14.469 0.763 -8.276 1.00 74.56 89 LEU A N 1
ATOM 722 C CA . LEU A 1 89 ? 15.347 -0.278 -8.805 1.00 74.56 89 LEU A CA 1
ATOM 723 C C . LEU A 1 89 ? 14.775 -0.913 -10.079 1.00 74.56 89 LEU A C 1
ATOM 725 O O . LEU A 1 89 ? 13.661 -1.453 -10.082 1.00 74.56 89 LEU A O 1
ATOM 729 N N . PHE A 1 90 ? 15.592 -0.940 -11.127 1.00 79.75 90 PHE A N 1
ATOM 730 C CA . PHE A 1 90 ? 15.338 -1.689 -12.351 1.00 79.75 90 PHE A CA 1
ATOM 731 C C . PHE A 1 90 ? 16.442 -2.720 -12.605 1.00 79.75 90 PHE A C 1
ATOM 733 O O . PHE A 1 90 ? 17.561 -2.564 -12.125 1.00 79.75 90 PHE A O 1
ATOM 740 N N . ASP A 1 91 ? 16.106 -3.791 -13.324 1.00 83.81 91 ASP A N 1
ATOM 741 C CA . ASP A 1 91 ? 17.047 -4.871 -13.636 1.00 83.81 91 ASP A CA 1
ATOM 742 C C . ASP A 1 91 ? 17.805 -4.594 -14.938 1.00 83.81 91 ASP A C 1
ATOM 744 O O . ASP A 1 91 ? 19.009 -4.817 -15.015 1.00 83.81 91 ASP A O 1
ATOM 748 N N . ALA A 1 92 ? 17.098 -4.150 -15.982 1.00 84.50 92 ALA A N 1
ATOM 749 C CA . ALA A 1 92 ? 17.684 -3.929 -17.301 1.00 84.50 92 ALA A CA 1
ATOM 750 C C . ALA A 1 92 ? 16.86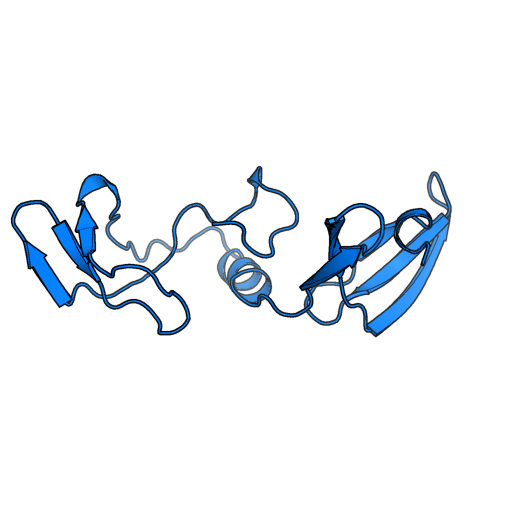0 -2.951 -18.147 1.00 84.50 92 ALA A C 1
ATOM 752 O O . ALA A 1 92 ? 15.657 -2.779 -17.938 1.00 84.50 92 ALA A O 1
ATOM 753 N N . ILE A 1 93 ? 17.504 -2.373 -19.158 1.00 89.25 93 ILE A N 1
ATOM 754 C CA . ILE A 1 93 ? 16.837 -1.678 -20.260 1.00 89.25 93 ILE A CA 1
ATOM 755 C C . ILE A 1 93 ? 16.601 -2.708 -21.367 1.00 89.25 93 ILE A C 1
ATOM 757 O O . ILE A 1 93 ? 17.537 -3.375 -21.799 1.00 89.25 93 ILE A O 1
ATOM 761 N N . LEU A 1 94 ? 15.347 -2.873 -21.787 1.00 89.94 94 LEU A N 1
ATOM 762 C CA . LEU A 1 94 ? 14.953 -3.862 -22.793 1.00 89.94 94 LEU A CA 1
ATOM 763 C C . LEU A 1 94 ? 15.006 -3.311 -24.212 1.00 89.94 94 LEU A C 1
ATOM 765 O O . LEU A 1 94 ? 15.331 -4.046 -25.136 1.00 89.94 94 LEU A O 1
ATOM 769 N N . ASP A 1 95 ? 14.626 -2.047 -24.384 1.00 90.06 95 ASP A N 1
ATOM 770 C CA . ASP A 1 95 ? 14.454 -1.453 -25.705 1.00 90.06 95 ASP A CA 1
ATOM 771 C C . ASP A 1 95 ? 14.599 0.073 -25.647 1.00 90.06 95 ASP A C 1
ATOM 773 O O . ASP A 1 95 ? 14.478 0.687 -24.582 1.00 90.06 95 ASP A O 1
ATOM 777 N N . SER A 1 96 ? 14.839 0.694 -26.797 1.00 90.12 96 SER A N 1
ATOM 778 C CA . SER A 1 96 ? 14.929 2.142 -26.957 1.00 90.12 96 SER A CA 1
ATOM 779 C C . SER A 1 96 ? 14.094 2.593 -28.150 1.00 90.12 96 SER A C 1
ATOM 781 O O . SER A 1 96 ? 14.139 1.998 -29.224 1.00 90.12 96 SER A O 1
ATOM 783 N N . ARG A 1 97 ? 13.320 3.667 -27.983 1.00 90.19 97 ARG A N 1
ATOM 784 C CA . ARG A 1 97 ? 12.512 4.241 -29.066 1.00 90.19 97 ARG A CA 1
ATOM 785 C C . ARG A 1 97 ? 12.560 5.759 -29.056 1.00 90.19 97 ARG A C 1
ATOM 787 O O . ARG A 1 97 ? 12.727 6.382 -28.010 1.00 90.19 97 ARG A O 1
ATOM 794 N N . LYS A 1 98 ? 12.318 6.367 -30.218 1.00 86.88 98 LYS A N 1
ATOM 795 C CA . LYS A 1 98 ? 12.219 7.824 -30.365 1.00 86.88 98 LYS A CA 1
ATOM 796 C C . LYS A 1 98 ? 10.786 8.228 -30.710 1.00 86.88 98 LYS A C 1
ATOM 798 O O . LYS A 1 98 ? 10.371 8.144 -31.860 1.00 86.88 98 LYS A O 1
ATOM 803 N N . LYS A 1 99 ? 10.019 8.662 -29.705 1.00 81.62 99 LYS A N 1
ATOM 804 C CA . LYS A 1 99 ? 8.635 9.146 -29.867 1.00 81.62 99 LYS A CA 1
ATOM 805 C C . LYS A 1 99 ? 8.416 10.373 -28.986 1.00 81.62 99 LYS A C 1
ATOM 807 O O . LYS A 1 99 ? 8.195 10.240 -27.789 1.00 81.62 99 LYS A O 1
ATOM 812 N N . GLY A 1 100 ? 8.531 11.565 -29.579 1.00 80.81 100 GLY A N 1
ATOM 813 C CA . GLY A 1 100 ? 8.510 12.838 -28.838 1.00 80.81 100 GLY A CA 1
ATOM 814 C C . GLY A 1 100 ? 9.745 13.071 -27.952 1.00 80.81 100 GLY A C 1
ATOM 815 O O . GLY A 1 100 ? 9.706 13.911 -27.063 1.00 80.81 100 GLY A O 1
ATOM 816 N N . GLY A 1 101 ? 10.820 12.306 -28.170 1.00 86.19 101 GLY A N 1
ATOM 817 C CA . GLY A 1 101 ? 12.023 12.260 -27.334 1.00 86.19 101 GLY A CA 1
ATOM 818 C C . GLY A 1 101 ? 12.595 10.841 -27.279 1.00 86.19 101 GLY A C 1
ATOM 819 O O . GLY A 1 101 ? 11.949 9.901 -27.753 1.00 86.19 101 GLY A O 1
ATOM 820 N N . LEU A 1 102 ? 13.809 10.686 -26.742 1.00 88.25 102 LEU A N 1
ATOM 821 C CA . LEU A 1 102 ? 14.404 9.373 -26.487 1.00 88.25 102 LEU A CA 1
ATOM 822 C C . LEU A 1 102 ? 13.723 8.746 -25.263 1.00 88.25 102 LEU A C 1
ATOM 824 O O . LEU A 1 102 ? 13.639 9.373 -24.206 1.00 88.25 102 LEU A O 1
ATOM 828 N N . GLN A 1 103 ? 13.200 7.536 -25.430 1.00 90.75 103 GLN A N 1
ATOM 829 C CA . GLN A 1 103 ? 12.546 6.759 -24.382 1.00 90.75 103 GLN A CA 1
ATOM 830 C C . GLN A 1 103 ? 13.161 5.367 -24.316 1.00 90.75 103 GLN A C 1
ATOM 832 O O . GLN A 1 103 ? 13.506 4.790 -25.348 1.00 90.75 103 GLN A O 1
ATOM 837 N N . TYR A 1 104 ? 13.213 4.809 -23.115 1.00 88.38 104 TYR A N 1
ATOM 838 C CA . TYR A 1 104 ? 13.721 3.471 -22.852 1.00 88.38 104 TYR A CA 1
ATOM 839 C C . TYR A 1 104 ? 12.637 2.607 -22.218 1.00 88.38 104 TYR A C 1
ATOM 841 O O . TYR A 1 104 ? 11.877 3.069 -21.367 1.00 88.38 104 TYR A O 1
ATOM 849 N N . LEU A 1 105 ? 12.542 1.352 -22.650 1.00 89.38 105 LEU A N 1
ATOM 850 C CA . LEU A 1 105 ? 11.676 0.359 -22.034 1.00 89.38 105 LEU A CA 1
ATOM 851 C C . LEU A 1 105 ? 12.425 -0.260 -20.860 1.00 89.38 105 LEU A C 1
ATOM 853 O O . LEU A 1 105 ? 13.364 -1.030 -21.050 1.00 89.38 105 LEU A O 1
ATOM 857 N N . ILE A 1 106 ? 12.011 0.080 -19.648 1.00 87.19 106 ILE A N 1
ATOM 858 C CA . ILE A 1 106 ? 12.681 -0.364 -18.430 1.00 87.19 106 ILE A CA 1
ATOM 859 C C . ILE A 1 106 ? 12.030 -1.655 -17.938 1.00 87.19 106 ILE A C 1
ATOM 861 O O . ILE A 1 106 ? 10.818 -1.703 -17.719 1.00 87.19 106 ILE A O 1
ATOM 865 N N . LYS A 1 107 ? 12.840 -2.696 -17.718 1.00 85.94 107 LYS A N 1
ATOM 866 C CA . LYS A 1 107 ? 12.451 -3.877 -16.944 1.00 85.94 107 LYS A CA 1
ATOM 867 C C . LYS A 1 107 ? 12.650 -3.580 -15.465 1.00 85.94 107 LYS A C 1
ATOM 869 O O . LYS A 1 107 ? 13.760 -3.671 -14.941 1.00 85.94 107 LYS A O 1
ATOM 874 N N . TRP A 1 108 ? 11.567 -3.238 -14.786 1.00 81.44 108 TRP A N 1
ATOM 875 C CA . TRP A 1 108 ? 11.594 -3.018 -13.347 1.00 81.44 108 TRP A CA 1
ATOM 876 C C . TRP A 1 108 ? 11.759 -4.329 -12.588 1.00 81.44 108 TRP A C 1
ATOM 878 O O . TRP A 1 108 ? 11.235 -5.366 -12.990 1.00 81.44 108 TRP A O 1
ATOM 888 N N . LYS A 1 109 ? 12.424 -4.263 -11.435 1.00 72.44 109 LYS A N 1
ATOM 889 C CA . LYS A 1 109 ? 12.637 -5.441 -10.588 1.00 72.44 109 LYS A CA 1
ATOM 890 C C . LYS A 1 109 ? 11.342 -5.961 -9.951 1.00 72.44 109 LYS A C 1
ATOM 892 O O . LYS A 1 109 ? 11.212 -7.146 -9.654 1.00 72.44 109 LYS A O 1
ATOM 897 N N . TYR A 1 110 ? 10.381 -5.065 -9.722 1.00 67.44 110 TYR A N 1
ATOM 898 C CA . TYR A 1 110 ? 9.138 -5.369 -9.004 1.00 67.44 110 TYR A CA 1
ATOM 899 C C . TYR A 1 110 ? 7.879 -4.783 -9.658 1.00 67.44 110 TYR A C 1
ATOM 901 O O . TYR A 1 110 ? 6.823 -4.801 -9.035 1.00 67.44 110 TYR A O 1
ATOM 909 N N . HIS A 1 111 ? 7.983 -4.283 -10.895 1.00 66.31 111 HIS A N 1
ATOM 910 C CA . HIS A 1 111 ? 6.873 -3.692 -11.650 1.00 66.31 111 HIS A CA 1
ATOM 911 C C . HIS A 1 111 ? 6.846 -4.190 -13.104 1.00 66.31 111 HIS A C 1
ATOM 913 O O . HIS A 1 111 ? 7.870 -4.652 -13.613 1.00 66.31 111 HIS A O 1
ATOM 919 N N . PRO A 1 112 ? 5.698 -4.111 -13.800 1.00 73.62 112 PRO A N 1
ATOM 920 C CA . PRO A 1 112 ? 5.621 -4.408 -15.229 1.00 73.62 112 PRO A CA 1
ATOM 921 C C . PRO A 1 112 ? 6.473 -3.438 -16.047 1.00 73.62 112 PRO A C 1
ATOM 923 O O . PRO A 1 112 ? 6.526 -2.252 -15.728 1.00 73.62 112 PRO A O 1
ATOM 926 N N . ALA A 1 113 ? 7.100 -3.923 -17.122 1.00 81.19 113 ALA A N 1
ATOM 927 C CA . ALA A 1 113 ? 7.952 -3.090 -17.964 1.00 81.19 113 ALA A CA 1
ATOM 928 C C . ALA A 1 113 ? 7.190 -1.880 -18.530 1.00 81.19 113 ALA A C 1
ATOM 930 O O . ALA A 1 113 ? 6.073 -2.017 -19.036 1.00 81.19 113 ALA A O 1
ATOM 931 N N . SER A 1 114 ? 7.800 -0.698 -18.457 1.00 83.62 114 SER A N 1
ATOM 932 C CA . SER A 1 114 ? 7.181 0.550 -18.910 1.00 83.62 114 SER A CA 1
ATOM 933 C C . SER A 1 114 ? 8.182 1.445 -19.637 1.00 83.62 114 SER A C 1
ATOM 935 O O . SER A 1 114 ? 9.386 1.390 -19.390 1.00 83.62 114 SER A O 1
ATOM 937 N N . TRP A 1 115 ? 7.676 2.269 -20.556 1.00 87.38 115 TRP A N 1
ATOM 938 C CA . TRP A 1 115 ? 8.483 3.248 -21.281 1.00 87.38 115 TRP A CA 1
ATOM 939 C C . TRP A 1 115 ? 8.709 4.485 -20.416 1.00 87.38 115 TRP A C 1
ATOM 941 O O . TRP A 1 115 ? 7.729 5.111 -20.017 1.00 87.38 115 TRP A O 1
ATOM 951 N N . GLN A 1 116 ? 9.968 4.848 -20.179 1.00 86.00 116 GLN A N 1
ATOM 952 C CA . GLN A 1 116 ? 10.352 6.072 -19.475 1.00 86.00 116 GLN A CA 1
ATOM 953 C C . GLN A 1 116 ? 11.175 7.000 -20.375 1.00 86.00 116 GLN A C 1
ATOM 955 O O . GLN A 1 116 ? 11.886 6.519 -21.264 1.00 86.00 116 GLN A O 1
ATOM 960 N N . PRO A 1 117 ? 11.068 8.327 -20.203 1.00 87.75 117 PRO A N 1
ATOM 961 C CA . PRO A 1 117 ? 11.915 9.282 -20.909 1.00 87.75 117 PRO A CA 1
ATOM 962 C C . PRO A 1 117 ? 13.377 9.162 -20.460 1.00 87.75 117 PRO A C 1
ATOM 964 O O . PRO A 1 117 ? 13.660 8.811 -19.322 1.00 87.75 117 PRO A O 1
ATOM 967 N N . ALA A 1 118 ? 14.318 9.500 -21.346 1.00 84.69 118 ALA A N 1
ATOM 968 C CA . ALA A 1 118 ? 15.753 9.437 -21.043 1.00 84.69 118 ALA A CA 1
ATOM 969 C C . ALA A 1 118 ? 16.176 10.291 -19.831 1.00 84.69 118 ALA A C 1
ATOM 971 O O . ALA A 1 118 ? 17.112 9.913 -19.139 1.00 84.69 118 ALA A O 1
ATOM 972 N N . LYS A 1 119 ? 15.453 11.385 -19.552 1.00 82.88 119 LYS A N 1
ATOM 973 C CA . LYS A 1 119 ? 15.697 12.260 -18.394 1.00 82.88 119 LYS A CA 1
ATOM 974 C C . LYS A 1 119 ? 15.551 11.540 -17.050 1.00 82.88 119 LYS A C 1
ATOM 976 O O . LYS A 1 119 ? 16.250 11.874 -16.108 1.00 82.88 119 LYS A O 1
ATOM 981 N N . ASP A 1 120 ? 14.678 10.536 -16.970 1.00 77.00 120 ASP A N 1
ATOM 982 C CA . ASP A 1 120 ? 14.427 9.790 -15.727 1.00 77.00 120 ASP A CA 1
ATOM 983 C C . ASP A 1 120 ? 15.551 8.785 -15.409 1.00 77.00 120 ASP A C 1
ATOM 985 O O . ASP A 1 120 ? 15.539 8.145 -14.359 1.00 77.00 120 ASP A O 1
ATOM 989 N N . LEU A 1 121 ? 16.498 8.605 -16.335 1.00 74.06 121 LEU A N 1
ATOM 990 C CA . LEU A 1 121 ? 17.644 7.703 -16.217 1.00 74.06 121 LEU A CA 1
ATOM 991 C C . LEU A 1 121 ? 18.971 8.455 -16.039 1.00 74.06 121 LEU A C 1
ATOM 993 O O . LEU A 1 121 ? 20.028 7.827 -16.092 1.00 74.06 121 LEU A O 1
ATOM 997 N N . GLU A 1 122 ? 18.928 9.775 -15.854 1.00 66.69 122 GLU A N 1
ATOM 998 C CA . GLU A 1 122 ? 20.110 10.569 -15.520 1.00 66.69 122 GLU A CA 1
ATOM 999 C C . GLU A 1 122 ? 20.529 10.220 -14.080 1.00 66.69 122 GLU A C 1
ATOM 1001 O O . GLU A 1 122 ? 19.768 10.404 -13.129 1.00 66.69 122 GLU A O 1
ATOM 1006 N N . GLY A 1 123 ? 21.695 9.578 -13.960 1.00 56.00 123 GLY A N 1
ATOM 1007 C CA . GLY A 1 123 ? 22.267 9.076 -12.710 1.00 56.00 123 GLY A CA 1
ATOM 1008 C C . GLY A 1 123 ? 23.254 10.047 -12.099 1.00 56.00 123 GLY A C 1
ATOM 1009 O O . GLY A 1 123 ? 24.020 10.653 -12.882 1.00 56.00 123 GLY A O 1
#

InterPro domains:
  IPR016197 Chromo-like domain superfamily [SSF54160] (37-123)

Foldseek 3Di:
DAFQDPDPVPGDPDDDDWDFPADDPFWTQTDDPPVDPDRRIGGPVNDDDDDPPDDDPPVVVVCVLGGDPPPFWDFDQDPPPRDTDTDGAFDDFDDWDADVAIWTFTHGPRHPTDIDHPVSVPD

pLDDT: mean 76.3, std 13.26, range [45.81, 94.12]

Solvent-accessible surface area (backbone atoms only — not comparable to full-atom values): 8020 Å² total; per-residue (Å²): 116,90,57,69,47,96,42,82,89,74,33,66,90,75,89,74,90,65,53,75,76,44,81,53,101,64,32,33,34,39,59,67,60,90,86,57,92,63,80,47,63,43,45,59,92,80,58,74,86,84,67,89,68,80,68,66,89,69,47,67,60,52,46,62,65,47,54,79,60,76,59,44,69,42,80,44,67,42,89,86,78,70,48,73,46,83,44,75,51,61,74,46,78,77,48,76,50,80,74,100,49,59,30,33,31,35,35,38,71,63,52,80,69,45,78,39,54,54,78,82,67,72,126

Mean predicted aligned error: 12.79 Å